Protein AF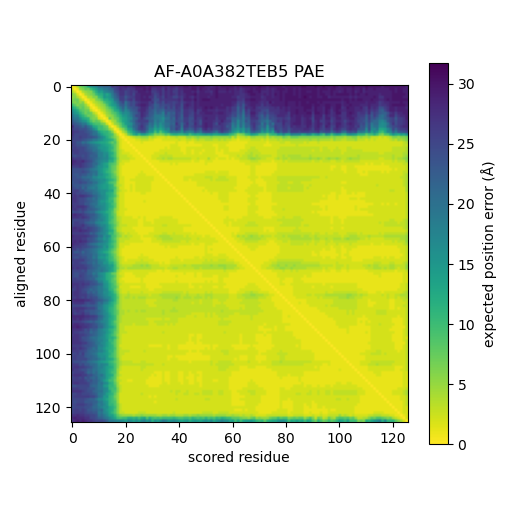-A0A382TEB5-F1 (afdb_monomer)

Secondary structure (DSSP, 8-state):
------------------TT-EEEEETTEEEEE-TTS-HHHHHHHHHHHHHTTSSSSS--EEEEEEETTEEEEEEE--TTGGG-HHHHHHHHHHHHHIIIIISTT--EEEEEE-TT--EEEEE---

pLDDT: mean 89.78, std 17.57, range [42.19, 98.75]

Sequence (126 aa):
MKKLYLFLIAMIFANCGGGYGTLIEFNGGELYYTSSILTREAYKLGEYLEDVEFFDGERKTVQINKTGNTYEFRMVVKKGMEKDEEVIQLFKIFSIELSEDVFNGYAVDVHLCDEYLETLRVVVPL

Structure (mmCIF, N/CA/C/O backbone):
data_AF-A0A382TEB5-F1
#
_entry.id   AF-A0A382TEB5-F1
#
loop_
_atom_site.group_PDB
_atom_site.id
_atom_site.type_symbol
_atom_site.label_atom_id
_atom_site.label_alt_id
_atom_site.label_comp_id
_atom_site.label_asym_id
_atom_site.label_entity_id
_atom_site.label_seq_id
_atom_site.pdbx_PDB_ins_code
_atom_site.Cartn_x
_atom_site.Cartn_y
_atom_site.Cartn_z
_atom_site.occupancy
_atom_site.B_iso_or_equiv
_atom_site.auth_seq_id
_atom_site.auth_comp_id
_atom_site.auth_asym_id
_atom_site.auth_atom_id
_atom_site.pdbx_PDB_model_num
ATOM 1 N N . MET A 1 1 ? 56.480 -19.520 6.061 1.00 43.06 1 MET A N 1
ATOM 2 C CA . MET A 1 1 ? 56.041 -18.267 5.416 1.00 43.06 1 MET A CA 1
ATOM 3 C C . MET A 1 1 ? 54.575 -18.407 5.040 1.00 43.06 1 MET A C 1
ATOM 5 O O . MET A 1 1 ? 54.215 -19.433 4.491 1.00 43.06 1 MET A O 1
ATOM 9 N N . LYS A 1 2 ? 53.789 -17.374 5.376 1.00 42.69 2 LYS A N 1
ATOM 10 C CA . LYS A 1 2 ? 52.412 -17.058 4.946 1.00 42.69 2 LYS A CA 1
ATOM 11 C C . LYS A 1 2 ? 51.290 -18.031 5.356 1.00 42.69 2 LYS A C 1
ATOM 13 O O . LYS A 1 2 ? 50.923 -18.948 4.636 1.00 42.69 2 LYS A O 1
ATOM 18 N N . LYS A 1 3 ? 50.704 -17.723 6.522 1.00 42.28 3 LYS A N 1
ATOM 19 C CA . LYS A 1 3 ? 49.329 -18.071 6.908 1.00 42.28 3 LYS A CA 1
ATOM 20 C C . LYS A 1 3 ? 48.379 -17.542 5.824 1.00 42.28 3 LYS A C 1
ATOM 22 O O . LYS A 1 3 ? 48.386 -16.341 5.559 1.00 42.28 3 LYS A O 1
ATOM 27 N N . LEU A 1 4 ? 47.621 -18.424 5.180 1.00 46.94 4 LEU A N 1
ATOM 28 C CA . LEU A 1 4 ? 46.595 -18.057 4.206 1.00 46.94 4 LEU A CA 1
ATOM 29 C C . LEU A 1 4 ? 45.322 -17.721 4.988 1.00 46.94 4 LEU A C 1
ATOM 31 O O . LEU A 1 4 ? 44.647 -18.606 5.506 1.00 46.94 4 LEU A O 1
ATOM 35 N N . TYR A 1 5 ? 45.083 -16.427 5.176 1.00 48.34 5 TYR A N 1
ATOM 36 C CA . TYR A 1 5 ? 43.947 -15.910 5.926 1.00 48.34 5 TYR A CA 1
ATOM 37 C C . TYR A 1 5 ? 42.642 -16.123 5.149 1.00 48.34 5 TYR A C 1
ATOM 39 O O . TYR A 1 5 ? 42.525 -15.756 3.981 1.00 48.34 5 TYR A O 1
ATOM 47 N N . LEU A 1 6 ? 41.676 -16.715 5.849 1.00 44.12 6 LEU A N 1
ATOM 48 C CA . LEU A 1 6 ? 40.263 -16.831 5.515 1.00 44.12 6 LEU A CA 1
ATOM 49 C C . LEU A 1 6 ? 39.687 -15.426 5.245 1.00 44.12 6 LEU A C 1
ATOM 51 O O . LEU A 1 6 ? 39.559 -14.626 6.172 1.00 44.12 6 LEU A O 1
ATOM 55 N N . PHE A 1 7 ? 39.364 -15.108 3.990 1.00 46.41 7 PHE A N 1
ATOM 56 C CA . PHE A 1 7 ? 38.635 -13.884 3.643 1.00 46.41 7 PHE A CA 1
ATOM 57 C C . PHE A 1 7 ? 37.161 -14.066 4.019 1.00 46.41 7 PHE A C 1
ATOM 59 O O . PHE A 1 7 ? 36.343 -14.527 3.226 1.00 46.41 7 PHE A O 1
ATOM 66 N N . LEU A 1 8 ? 36.830 -13.731 5.265 1.00 46.78 8 LEU A N 1
ATOM 67 C CA . LEU A 1 8 ? 35.456 -13.521 5.698 1.00 46.78 8 LEU A CA 1
ATOM 68 C C . LEU A 1 8 ? 35.026 -12.157 5.137 1.00 46.78 8 LEU A C 1
ATOM 70 O O . LEU A 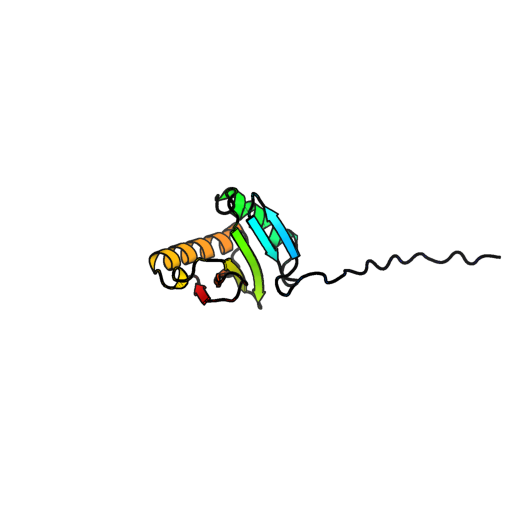1 8 ? 35.331 -11.115 5.715 1.00 46.78 8 LEU A O 1
ATOM 74 N N . ILE A 1 9 ? 34.389 -12.148 3.965 1.00 55.81 9 ILE A N 1
ATOM 75 C CA . ILE A 1 9 ? 33.727 -10.943 3.458 1.00 55.81 9 ILE A CA 1
ATOM 76 C C . ILE A 1 9 ? 32.484 -10.753 4.325 1.00 55.81 9 ILE A C 1
ATOM 78 O O . ILE A 1 9 ? 31.435 -11.344 4.082 1.00 55.81 9 ILE A O 1
ATOM 82 N N . ALA A 1 10 ? 32.624 -9.964 5.388 1.00 52.00 10 ALA A N 1
ATOM 83 C CA . ALA A 1 10 ? 31.483 -9.403 6.083 1.00 52.00 1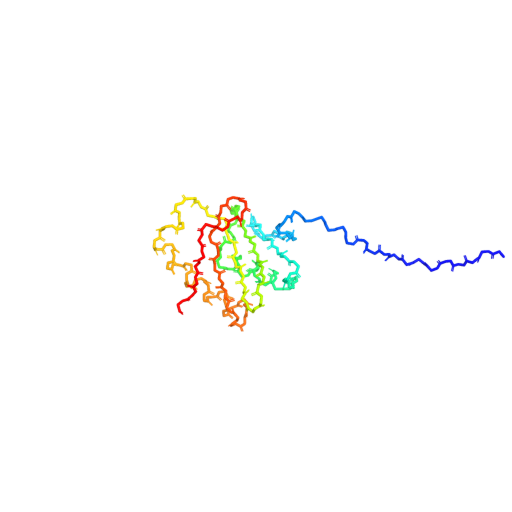0 ALA A CA 1
ATOM 84 C C . ALA A 1 10 ? 30.803 -8.433 5.108 1.00 52.00 10 ALA A C 1
ATOM 86 O O . ALA A 1 10 ? 31.302 -7.334 4.868 1.00 52.00 10 ALA A O 1
ATOM 87 N N . MET A 1 11 ? 29.692 -8.864 4.506 1.00 53.88 11 MET A N 1
ATOM 88 C CA . MET A 1 11 ? 28.745 -7.952 3.873 1.00 53.88 11 MET A CA 1
ATOM 89 C C . MET A 1 11 ? 28.202 -7.051 4.978 1.00 53.88 11 MET A C 1
ATOM 91 O O . MET A 1 11 ? 27.313 -7.422 5.741 1.00 53.88 11 MET A O 1
ATOM 95 N N . ILE A 1 12 ? 28.808 -5.877 5.107 1.00 53.97 12 ILE A N 1
ATOM 96 C CA . ILE A 1 12 ? 28.254 -4.787 5.889 1.00 53.97 12 ILE A CA 1
ATOM 97 C C . ILE A 1 12 ? 27.005 -4.366 5.117 1.00 53.97 12 ILE A C 1
ATOM 99 O O . ILE A 1 12 ? 27.108 -3.658 4.116 1.00 53.97 12 ILE A O 1
ATOM 103 N N . PHE A 1 13 ? 25.830 -4.836 5.544 1.00 51.09 13 PHE A N 1
ATOM 104 C CA . PHE A 1 13 ? 24.583 -4.175 5.185 1.00 51.09 13 PHE A CA 1
ATOM 105 C C . PHE A 1 13 ? 24.670 -2.786 5.804 1.00 51.09 13 PHE A C 1
ATOM 107 O O . PHE A 1 13 ? 24.393 -2.588 6.987 1.00 51.09 13 PHE A O 1
ATOM 114 N N . ALA A 1 14 ? 25.161 -1.827 5.022 1.00 47.31 14 ALA A N 1
ATOM 115 C CA . ALA A 1 14 ? 24.955 -0.433 5.326 1.00 47.31 14 ALA A CA 1
ATOM 116 C C . ALA A 1 14 ? 23.439 -0.272 5.430 1.00 47.31 14 ALA A C 1
ATOM 118 O O . ALA A 1 14 ? 22.731 -0.420 4.435 1.00 47.31 14 ALA A O 1
ATOM 119 N N . ASN A 1 15 ? 22.948 -0.031 6.646 1.00 46.22 15 ASN A N 1
ATOM 120 C CA . ASN A 1 15 ? 21.587 0.415 6.905 1.00 46.22 15 ASN A CA 1
ATOM 121 C C . ASN A 1 15 ? 21.446 1.841 6.347 1.00 46.22 15 ASN A C 1
ATOM 123 O O . ASN A 1 15 ? 21.356 2.818 7.083 1.00 46.22 15 ASN A O 1
ATOM 127 N N . CYS A 1 16 ? 21.562 1.960 5.028 1.00 42.62 16 CYS A N 1
ATOM 128 C CA . CYS A 1 16 ? 21.296 3.153 4.251 1.00 42.62 16 CYS A CA 1
ATOM 129 C C . CYS A 1 16 ? 19.835 3.075 3.823 1.00 42.62 16 CYS A C 1
ATOM 131 O O . CYS A 1 16 ? 19.513 2.787 2.677 1.00 42.62 16 CYS A O 1
ATOM 133 N N . GLY A 1 17 ? 18.953 3.289 4.787 1.00 42.19 17 GLY A N 1
ATOM 134 C CA . GLY A 1 17 ? 17.575 3.663 4.539 1.00 42.19 17 GLY A CA 1
ATOM 135 C C . GLY A 1 17 ? 17.283 4.826 5.466 1.00 42.19 17 GLY A C 1
ATOM 136 O O . GLY A 1 17 ? 17.555 4.738 6.664 1.00 42.19 17 GLY A O 1
ATOM 137 N N . GLY A 1 18 ? 16.738 5.922 4.940 1.00 53.91 18 GLY A N 1
ATOM 138 C CA . GLY A 1 18 ? 15.979 6.843 5.787 1.00 53.91 18 GLY A CA 1
ATOM 139 C C . GLY A 1 18 ? 14.889 6.070 6.545 1.00 53.91 18 GLY A C 1
ATOM 140 O O . GLY A 1 18 ? 14.672 4.885 6.287 1.00 53.91 18 GLY A O 1
ATOM 141 N N . GLY A 1 19 ? 14.170 6.718 7.463 1.00 78.56 19 GLY A N 1
ATOM 142 C CA . GLY A 1 19 ? 13.137 6.065 8.291 1.00 78.56 19 GLY A CA 1
ATOM 143 C C . GLY A 1 19 ? 12.051 5.277 7.530 1.00 78.56 19 GLY A C 1
ATOM 144 O O . GLY A 1 19 ? 11.253 4.596 8.159 1.00 78.56 19 GLY A O 1
ATOM 145 N N . TYR A 1 20 ? 12.038 5.335 6.196 1.00 88.69 20 TYR A N 1
ATOM 146 C CA . TYR A 1 20 ? 11.083 4.688 5.306 1.00 88.69 20 TYR A CA 1
ATOM 147 C C . TYR A 1 20 ? 11.421 3.243 4.896 1.00 88.69 20 TYR A C 1
ATOM 149 O O . TYR A 1 20 ? 10.524 2.533 4.454 1.00 88.69 20 TYR A O 1
ATOM 157 N N . GLY A 1 21 ? 12.672 2.784 5.042 1.00 95.12 21 GLY A N 1
ATOM 158 C CA . GLY A 1 21 ? 13.090 1.427 4.650 1.00 95.12 21 GLY A CA 1
ATOM 159 C C . GLY A 1 21 ? 13.812 1.343 3.296 1.00 95.12 21 GLY A C 1
ATOM 160 O O . GLY A 1 21 ? 14.533 2.264 2.913 1.00 95.12 21 GLY A O 1
ATOM 161 N N . THR A 1 22 ? 13.682 0.208 2.600 1.00 97.31 22 THR A N 1
ATOM 162 C CA . THR A 1 22 ? 14.315 -0.066 1.293 1.00 97.31 22 THR A CA 1
ATOM 163 C C . THR A 1 22 ? 13.364 0.268 0.145 1.00 97.31 22 THR A C 1
ATOM 165 O O . THR A 1 22 ? 12.203 -0.116 0.198 1.00 97.31 22 THR A O 1
ATOM 168 N N . LEU A 1 23 ? 13.856 0.959 -0.887 1.00 97.62 23 LEU A N 1
ATOM 169 C CA . LEU A 1 23 ? 13.087 1.352 -2.074 1.00 97.62 23 LEU A CA 1
ATOM 170 C C . LEU A 1 23 ? 13.151 0.287 -3.182 1.00 97.62 23 LEU A C 1
ATOM 172 O O . LEU A 1 23 ? 14.228 -0.234 -3.476 1.00 97.62 23 LEU A O 1
ATOM 176 N N . ILE A 1 24 ? 12.012 0.040 -3.828 1.00 97.81 24 ILE A N 1
ATOM 177 C CA . ILE A 1 24 ? 11.864 -0.637 -5.121 1.00 97.81 24 ILE A CA 1
ATOM 178 C C . ILE A 1 24 ? 11.006 0.266 -6.019 1.00 97.81 24 ILE A C 1
ATOM 180 O O . ILE A 1 24 ? 10.028 0.845 -5.549 1.00 97.81 24 ILE A O 1
ATOM 184 N N . GLU A 1 25 ? 11.358 0.392 -7.295 1.00 97.50 25 GLU A N 1
ATOM 185 C CA . GLU A 1 25 ? 10.586 1.170 -8.271 1.00 97.50 25 GLU A CA 1
ATOM 186 C C . GLU A 1 25 ? 9.793 0.242 -9.203 1.00 97.50 25 GLU A C 1
ATOM 188 O O . GLU A 1 25 ? 10.340 -0.744 -9.699 1.00 97.50 25 GLU A O 1
ATOM 193 N N . PHE A 1 26 ? 8.524 0.578 -9.454 1.00 97.31 26 PHE A N 1
ATOM 194 C CA . PHE A 1 26 ? 7.603 -0.142 -10.347 1.00 97.31 26 PHE A CA 1
ATOM 195 C C . PHE A 1 26 ? 6.853 0.866 -11.207 1.00 97.31 26 PHE A C 1
ATOM 197 O O . PHE A 1 26 ? 6.134 1.692 -10.659 1.00 97.31 26 PHE A O 1
ATOM 204 N N . ASN A 1 27 ? 7.030 0.828 -12.530 1.00 96.44 27 ASN A N 1
ATOM 205 C CA . ASN A 1 27 ? 6.339 1.704 -13.488 1.00 96.44 27 ASN A CA 1
ATOM 206 C C . ASN A 1 27 ? 6.141 3.166 -13.005 1.00 96.44 27 ASN A C 1
ATOM 208 O O . ASN A 1 27 ? 5.025 3.675 -12.934 1.00 96.44 27 ASN A O 1
ATOM 212 N N . GLY A 1 28 ? 7.224 3.834 -12.587 1.00 95.25 28 GLY A N 1
ATOM 213 C CA . GLY A 1 28 ? 7.197 5.218 -12.077 1.00 95.25 28 GLY A CA 1
ATOM 214 C C . GLY A 1 28 ? 6.759 5.388 -10.612 1.00 95.25 28 GLY A C 1
ATOM 215 O O . GLY A 1 28 ? 6.967 6.456 -10.035 1.00 95.25 28 GLY A O 1
ATOM 216 N N . GLY A 1 29 ? 6.209 4.347 -9.992 1.00 97.94 29 GLY A N 1
ATOM 217 C CA . GLY A 1 29 ? 5.891 4.265 -8.572 1.00 97.94 29 GLY A CA 1
ATOM 218 C C . GLY A 1 29 ? 7.098 3.939 -7.689 1.00 97.94 29 GLY A C 1
ATOM 219 O O . GLY A 1 29 ? 7.981 3.167 -8.060 1.00 97.94 29 GLY A O 1
ATOM 220 N N . GLU A 1 30 ? 7.106 4.511 -6.488 1.00 98.44 30 GLU A N 1
ATOM 221 C CA . GLU A 1 30 ? 8.095 4.292 -5.434 1.00 98.44 30 GLU A CA 1
ATOM 222 C C . GLU A 1 30 ? 7.469 3.435 -4.324 1.00 98.44 30 GLU A C 1
ATOM 224 O O . GLU A 1 30 ? 6.584 3.896 -3.597 1.00 98.44 30 GLU A O 1
ATOM 229 N N . LEU A 1 31 ? 7.939 2.197 -4.166 1.00 98.62 31 LEU A N 1
ATOM 230 C CA . LEU A 1 31 ? 7.538 1.291 -3.092 1.00 98.62 31 LEU A CA 1
ATOM 231 C C . LEU A 1 31 ? 8.667 1.158 -2.069 1.00 98.62 31 LEU A C 1
ATOM 233 O O . LEU A 1 31 ? 9.685 0.513 -2.319 1.00 98.62 31 LEU A O 1
ATOM 237 N N . TYR A 1 32 ? 8.463 1.714 -0.881 1.00 98.56 32 TYR A N 1
ATOM 238 C CA . TYR A 1 32 ? 9.331 1.465 0.264 1.00 98.56 32 TYR A CA 1
ATOM 239 C C . TYR A 1 32 ? 8.849 0.246 1.060 1.00 98.56 32 TYR A C 1
ATOM 241 O O . TYR A 1 32 ? 7.651 0.054 1.251 1.00 98.56 32 TYR A O 1
ATOM 249 N N . TYR A 1 33 ? 9.758 -0.568 1.588 1.00 98.38 33 TYR A N 1
ATOM 250 C CA . TYR A 1 33 ? 9.412 -1.626 2.540 1.00 98.38 33 TYR A CA 1
ATOM 251 C C . TYR A 1 33 ? 10.356 -1.629 3.740 1.00 98.38 33 TYR A C 1
ATOM 253 O O . TYR A 1 33 ? 11.570 -1.439 3.613 1.00 98.38 33 TYR A O 1
ATOM 261 N N . THR A 1 34 ? 9.795 -1.817 4.932 1.00 97.62 34 THR A N 1
ATOM 262 C CA . THR A 1 34 ? 10.568 -1.846 6.181 1.00 97.62 34 THR A CA 1
ATOM 263 C C . THR A 1 34 ? 11.176 -3.231 6.427 1.00 97.62 34 THR A C 1
ATOM 265 O O . THR A 1 34 ? 10.881 -4.206 5.737 1.00 97.62 34 THR A O 1
ATOM 268 N N . SER A 1 35 ? 12.020 -3.354 7.455 1.00 96.50 35 SER A N 1
ATOM 269 C CA . SER A 1 35 ? 12.640 -4.632 7.831 1.00 96.50 35 SER A CA 1
ATOM 270 C C . SER A 1 35 ? 11.659 -5.686 8.368 1.00 96.50 35 SER A C 1
ATOM 272 O O . SER A 1 35 ? 12.059 -6.837 8.539 1.00 96.50 35 SER A O 1
ATOM 274 N N . SER A 1 36 ? 10.399 -5.321 8.641 1.00 96.94 36 SER A N 1
ATOM 275 C CA . SER A 1 36 ? 9.346 -6.264 9.047 1.00 96.94 36 SER A CA 1
ATOM 276 C C . SER A 1 36 ? 8.682 -6.976 7.862 1.00 96.94 36 SER A C 1
ATOM 278 O O . SER A 1 36 ? 7.900 -7.903 8.076 1.00 96.94 36 SER A O 1
ATOM 280 N N . ILE A 1 37 ? 9.015 -6.578 6.629 1.00 98.06 37 ILE A N 1
ATOM 281 C CA . ILE A 1 37 ? 8.473 -7.128 5.387 1.00 98.06 37 ILE A CA 1
ATOM 282 C C . ILE A 1 37 ? 9.535 -7.966 4.678 1.00 98.06 37 ILE A C 1
ATOM 284 O O . ILE A 1 37 ? 10.681 -7.542 4.509 1.00 98.06 37 ILE A O 1
ATOM 288 N N . LEU A 1 38 ? 9.159 -9.162 4.222 1.00 97.25 38 LEU A N 1
ATOM 289 C CA . LEU A 1 38 ? 10.038 -9.952 3.369 1.00 97.25 38 LEU A CA 1
ATOM 290 C C . LEU A 1 38 ? 10.113 -9.309 1.985 1.00 97.25 38 LEU A C 1
ATOM 292 O O . LEU A 1 38 ? 9.095 -8.955 1.400 1.00 97.25 38 LEU A O 1
ATOM 296 N N . THR A 1 39 ? 11.304 -9.275 1.387 1.00 97.62 39 THR A N 1
ATOM 297 C CA . THR A 1 39 ? 11.497 -8.728 0.035 1.00 97.62 39 THR A CA 1
ATOM 298 C C . THR A 1 39 ? 10.516 -9.318 -0.986 1.00 97.62 39 THR A C 1
ATOM 300 O O . THR A 1 39 ? 9.945 -8.578 -1.774 1.00 97.62 39 THR A O 1
ATOM 303 N N . ARG A 1 40 ? 10.227 -10.626 -0.931 1.00 97.88 40 ARG A N 1
ATOM 304 C CA . ARG A 1 40 ? 9.234 -11.269 -1.816 1.00 97.88 40 ARG A CA 1
ATOM 305 C C . ARG A 1 40 ? 7.808 -10.721 -1.668 1.00 97.88 40 ARG A C 1
ATOM 307 O O . ARG A 1 40 ? 7.062 -10.743 -2.635 1.00 97.88 40 ARG A O 1
ATOM 314 N N . GLU A 1 41 ? 7.419 -10.281 -0.472 1.00 98.00 41 GLU A N 1
ATOM 315 C CA . GLU A 1 41 ? 6.101 -9.683 -0.228 1.00 98.00 41 GLU A CA 1
ATOM 316 C C . GLU A 1 41 ? 6.046 -8.275 -0.820 1.00 98.00 41 GLU A C 1
ATOM 318 O O . GLU A 1 41 ? 5.051 -7.921 -1.440 1.00 98.00 41 GLU A O 1
ATOM 323 N N . ALA A 1 42 ? 7.139 -7.511 -0.702 1.00 98.56 42 ALA A N 1
ATOM 324 C CA . ALA A 1 42 ? 7.260 -6.206 -1.344 1.00 98.56 42 ALA A CA 1
ATOM 325 C C . ALA A 1 42 ? 7.195 -6.318 -2.878 1.00 98.56 42 ALA A C 1
ATOM 327 O O . ALA A 1 42 ? 6.446 -5.576 -3.501 1.00 98.56 42 ALA A O 1
ATOM 328 N N . TYR A 1 43 ? 7.899 -7.279 -3.489 1.00 98.62 43 TYR A N 1
ATOM 329 C CA . TYR A 1 43 ? 7.792 -7.504 -4.938 1.00 98.62 43 TYR A CA 1
ATOM 330 C C . TYR A 1 43 ? 6.376 -7.904 -5.363 1.00 98.62 43 TYR A C 1
ATOM 332 O O . TYR A 1 43 ? 5.846 -7.306 -6.290 1.00 98.62 43 TYR A O 1
ATOM 340 N N . LYS A 1 44 ? 5.732 -8.833 -4.641 1.00 98.56 44 LYS A N 1
ATOM 341 C CA . LYS A 1 44 ? 4.347 -9.235 -4.930 1.00 98.56 44 LYS A CA 1
ATOM 342 C C . LYS A 1 44 ? 3.378 -8.047 -4.858 1.00 98.56 44 LYS A C 1
ATOM 344 O O . LYS A 1 44 ? 2.482 -7.943 -5.686 1.00 98.56 44 LYS A O 1
ATOM 349 N N . LEU A 1 45 ? 3.552 -7.159 -3.875 1.00 98.69 45 LEU A N 1
ATOM 350 C CA . LEU A 1 45 ? 2.763 -5.932 -3.775 1.00 98.69 45 LEU A CA 1
ATOM 351 C C . LEU A 1 45 ? 3.017 -5.009 -4.973 1.00 98.69 45 LEU A C 1
ATOM 353 O O . LEU A 1 45 ? 2.063 -4.523 -5.560 1.00 98.69 45 LEU A O 1
ATOM 357 N N . GLY A 1 46 ? 4.277 -4.762 -5.332 1.00 98.50 46 GLY A N 1
ATOM 358 C CA . GLY A 1 46 ? 4.614 -3.891 -6.459 1.00 98.50 46 GLY A CA 1
ATOM 359 C C . GLY A 1 46 ? 4.055 -4.384 -7.795 1.00 98.50 46 GLY A C 1
ATOM 360 O O . GLY A 1 46 ? 3.457 -3.593 -8.516 1.00 98.50 46 GLY A O 1
ATOM 361 N N . GLU A 1 47 ? 4.172 -5.687 -8.070 1.00 98.56 47 GLU A N 1
ATOM 362 C CA . GLU A 1 47 ? 3.581 -6.341 -9.248 1.00 98.56 47 GLU A CA 1
ATOM 363 C C . GLU A 1 47 ? 2.055 -6.174 -9.266 1.00 98.56 47 GLU A C 1
ATOM 365 O O . GLU A 1 47 ? 1.499 -5.721 -10.260 1.00 98.56 47 GLU A O 1
ATOM 370 N N . TYR A 1 48 ? 1.383 -6.433 -8.138 1.00 98.62 48 TYR A N 1
ATOM 371 C CA . TYR A 1 48 ? -0.062 -6.218 -8.021 1.00 98.62 48 TYR A CA 1
ATOM 372 C C . TYR A 1 48 ? -0.460 -4.760 -8.302 1.00 98.62 48 TYR A C 1
ATOM 374 O O . TYR A 1 48 ? -1.428 -4.514 -9.014 1.00 98.62 48 TYR A O 1
ATOM 382 N N . LEU A 1 49 ? 0.282 -3.784 -7.762 1.00 98.56 49 LEU A N 1
ATOM 383 C CA . LEU A 1 49 ? 0.000 -2.359 -7.967 1.00 98.56 49 LEU A CA 1
ATOM 384 C C . LEU A 1 49 ? 0.188 -1.922 -9.425 1.00 98.56 49 LEU A C 1
ATOM 386 O O . LEU A 1 49 ? -0.507 -1.013 -9.873 1.00 98.56 49 LEU A O 1
ATOM 390 N N . GLU A 1 50 ? 1.112 -2.536 -10.159 1.00 98.06 50 GLU A N 1
ATOM 391 C CA . GLU A 1 50 ? 1.261 -2.323 -11.601 1.00 98.06 50 GLU A CA 1
ATOM 392 C C . GLU A 1 50 ? 0.105 -2.978 -12.378 1.00 98.06 50 GLU A C 1
ATOM 394 O O . GLU A 1 50 ? -0.507 -2.323 -13.221 1.00 98.06 50 GLU A O 1
ATOM 399 N N . ASP A 1 51 ? -0.262 -4.217 -12.033 1.00 97.94 51 ASP A N 1
ATOM 400 C CA . ASP A 1 51 ? -1.327 -4.983 -12.696 1.00 97.94 51 ASP A CA 1
ATOM 401 C C . ASP A 1 51 ? -2.709 -4.316 -12.592 1.00 97.94 51 ASP A C 1
ATOM 403 O O . ASP A 1 51 ? -3.490 -4.356 -13.545 1.00 97.94 51 ASP A O 1
ATOM 407 N N . VAL A 1 52 ? -3.021 -3.686 -11.453 1.00 96.50 52 VAL A N 1
ATOM 408 C CA . VAL A 1 52 ? -4.288 -2.952 -11.246 1.00 96.50 52 VAL A CA 1
ATOM 409 C C . VAL A 1 52 ? -4.219 -1.484 -11.682 1.00 96.50 52 VAL A C 1
ATOM 411 O O . VAL A 1 52 ? -5.094 -0.695 -11.329 1.00 96.50 52 VAL A O 1
ATOM 414 N N . GLU A 1 53 ? -3.174 -1.104 -12.422 1.00 96.81 53 GLU A N 1
ATOM 415 C CA . GLU A 1 53 ? -2.934 0.253 -12.931 1.00 96.81 53 GLU A CA 1
ATOM 416 C C . GLU A 1 53 ? -2.833 1.327 -11.826 1.00 96.81 53 GLU A C 1
ATOM 418 O O . GLU A 1 53 ? -2.998 2.520 -12.078 1.00 96.81 53 GLU A O 1
ATOM 423 N N . PHE A 1 54 ? -2.518 0.943 -10.583 1.00 96.81 54 PHE A N 1
ATOM 424 C CA . PHE A 1 54 ? -2.205 1.917 -9.536 1.00 96.81 54 PHE A CA 1
ATOM 425 C C . PHE A 1 54 ? -0.852 2.583 -9.818 1.00 96.81 54 PHE A C 1
ATOM 427 O O . PHE A 1 54 ? -0.727 3.809 -9.744 1.00 96.81 54 PHE A O 1
ATOM 434 N N . PHE A 1 55 ? 0.162 1.792 -10.175 1.00 97.75 55 PHE A N 1
ATOM 435 C CA . PHE A 1 55 ? 1.415 2.281 -10.748 1.00 97.75 55 PHE A CA 1
ATOM 436 C C . PHE A 1 55 ? 1.299 2.332 -12.274 1.00 97.75 55 PHE A C 1
ATOM 438 O O . PHE A 1 55 ? 1.489 1.343 -12.974 1.00 97.75 55 PHE A O 1
ATOM 445 N N . ASP A 1 56 ? 0.975 3.519 -12.780 1.00 97.44 56 ASP A N 1
ATOM 446 C CA . ASP A 1 56 ? 0.552 3.807 -14.158 1.00 97.44 56 ASP A CA 1
ATOM 447 C C . ASP A 1 56 ? 1.571 4.652 -14.948 1.00 97.44 56 ASP A C 1
ATOM 449 O O . ASP A 1 56 ? 1.261 5.181 -16.016 1.00 97.44 56 ASP A O 1
ATOM 453 N N . GLY A 1 57 ? 2.791 4.811 -14.433 1.00 96.44 57 GLY A N 1
ATOM 454 C CA . GLY A 1 57 ? 3.809 5.707 -14.980 1.00 96.44 57 GLY A CA 1
ATOM 455 C C . GLY A 1 57 ? 3.848 7.082 -14.308 1.00 96.44 57 GLY A C 1
ATOM 456 O O . GLY A 1 57 ? 4.840 7.799 -14.462 1.00 96.44 57 GLY A O 1
ATOM 457 N N . GLU A 1 58 ? 2.826 7.460 -13.531 1.00 96.62 58 GLU A N 1
ATOM 458 C CA . GLU A 1 58 ? 2.886 8.643 -12.675 1.00 96.62 58 GLU A CA 1
ATOM 459 C C . GLU A 1 58 ? 3.569 8.342 -11.340 1.00 96.62 58 GLU A C 1
ATOM 461 O O . GLU A 1 58 ? 3.422 7.269 -10.748 1.00 96.62 58 GLU A O 1
ATOM 466 N N . ARG A 1 59 ? 4.285 9.342 -10.814 1.00 96.88 59 ARG A N 1
ATOM 467 C CA . ARG A 1 59 ? 4.963 9.212 -9.527 1.00 96.88 59 ARG A CA 1
ATOM 468 C C . ARG A 1 59 ? 3.946 9.092 -8.396 1.00 96.88 59 ARG A C 1
ATOM 470 O O . ARG A 1 59 ? 3.282 10.067 -8.041 1.00 96.88 59 ARG A O 1
ATOM 477 N N . LYS A 1 60 ? 3.900 7.913 -7.782 1.00 97.94 60 LYS A N 1
ATOM 478 C CA . LYS A 1 60 ? 3.161 7.629 -6.548 1.00 97.94 60 LYS A CA 1
ATOM 479 C C . LYS A 1 60 ? 4.108 6.995 -5.546 1.00 97.94 60 LYS A C 1
ATOM 481 O O . LYS A 1 60 ? 4.879 6.115 -5.910 1.00 97.94 60 LYS A O 1
ATOM 486 N N . THR A 1 61 ? 4.037 7.425 -4.293 1.00 98.50 61 THR A N 1
ATOM 487 C CA . THR A 1 61 ? 4.918 6.921 -3.237 1.00 98.50 61 THR A CA 1
ATOM 488 C C . THR A 1 61 ? 4.099 6.176 -2.199 1.00 98.50 61 THR A C 1
ATOM 490 O O . THR A 1 61 ? 3.141 6.716 -1.637 1.00 98.50 61 THR A O 1
ATOM 493 N N . VAL A 1 62 ? 4.495 4.936 -1.933 1.00 98.62 62 VAL A N 1
ATOM 494 C CA . VAL A 1 62 ? 3.872 4.072 -0.935 1.00 98.62 62 VAL A CA 1
ATOM 495 C C . VAL A 1 62 ? 4.937 3.408 -0.065 1.00 98.62 62 VAL A C 1
ATOM 497 O O . VAL A 1 62 ? 6.107 3.309 -0.435 1.00 98.62 62 VAL A O 1
ATOM 500 N N . GLN A 1 63 ? 4.535 2.946 1.111 1.00 98.75 63 GLN A N 1
ATOM 501 C CA . GLN A 1 63 ? 5.359 2.134 1.992 1.00 98.75 63 GLN A CA 1
ATOM 502 C C . GLN A 1 63 ? 4.544 0.964 2.524 1.00 98.75 63 GLN A C 1
ATOM 504 O O . GLN A 1 63 ? 3.402 1.145 2.937 1.00 98.75 63 GLN A O 1
ATOM 509 N N . ILE A 1 64 ? 5.155 -0.213 2.584 1.00 98.75 64 ILE A N 1
ATOM 510 C CA . ILE A 1 64 ? 4.606 -1.363 3.291 1.00 98.75 64 ILE A CA 1
ATOM 511 C C . ILE A 1 64 ? 5.407 -1.641 4.566 1.00 98.75 64 ILE A C 1
ATOM 513 O O . ILE A 1 64 ? 6.639 -1.725 4.566 1.00 98.75 64 ILE A O 1
ATOM 517 N N . ASN A 1 65 ? 4.683 -1.770 5.671 1.00 98.19 65 ASN A N 1
ATOM 518 C CA . ASN A 1 65 ? 5.198 -2.175 6.973 1.00 98.19 65 ASN A CA 1
ATOM 519 C C . ASN A 1 65 ? 4.291 -3.267 7.556 1.00 98.19 65 ASN A C 1
ATOM 521 O O . ASN A 1 65 ? 3.183 -3.494 7.074 1.00 98.19 65 ASN A O 1
ATOM 525 N N . LYS A 1 66 ? 4.750 -3.949 8.602 1.00 97.38 66 LYS A N 1
ATOM 526 C CA . LYS A 1 66 ? 3.944 -4.886 9.378 1.00 97.38 66 LYS A CA 1
ATOM 527 C C . LYS A 1 66 ? 4.111 -4.632 10.871 1.00 97.38 66 LYS A C 1
ATOM 529 O O . LYS A 1 66 ? 5.230 -4.658 11.387 1.00 97.38 66 LYS A O 1
ATOM 534 N N . THR A 1 67 ? 2.988 -4.446 11.561 1.00 95.44 67 THR A N 1
ATOM 535 C CA . THR A 1 67 ? 2.924 -4.285 13.018 1.00 95.44 67 THR A CA 1
ATOM 536 C C . THR A 1 67 ? 2.102 -5.431 13.601 1.00 95.44 67 THR A C 1
ATOM 538 O O . THR A 1 67 ? 0.891 -5.529 13.411 1.00 95.44 67 THR A O 1
ATOM 541 N N . GLY A 1 68 ? 2.769 -6.352 14.301 1.00 94.94 68 GLY A N 1
ATOM 542 C CA . GLY A 1 68 ? 2.134 -7.593 14.747 1.00 94.94 68 GLY A CA 1
ATOM 543 C C . GLY A 1 68 ? 1.691 -8.452 13.558 1.00 94.94 68 GLY A C 1
ATOM 544 O O . GLY A 1 68 ? 2.524 -8.889 12.765 1.00 94.94 68 GLY A O 1
ATOM 545 N N . ASN A 1 69 ? 0.383 -8.696 13.438 1.00 94.31 69 ASN A N 1
ATOM 546 C CA . ASN A 1 69 ? -0.207 -9.486 12.349 1.00 94.31 69 ASN A CA 1
ATOM 547 C C . ASN A 1 69 ? -0.883 -8.638 11.261 1.00 94.31 69 ASN A C 1
ATOM 549 O O . ASN A 1 69 ? -1.436 -9.217 10.328 1.00 94.31 69 ASN A O 1
ATOM 553 N N . THR A 1 70 ? -0.825 -7.310 11.365 1.00 97.56 70 THR A N 1
ATOM 554 C CA . THR A 1 70 ? -1.481 -6.387 10.433 1.00 97.56 70 THR A CA 1
ATOM 555 C C . THR A 1 70 ? -0.440 -5.726 9.538 1.00 97.56 70 THR A C 1
ATOM 557 O O . THR A 1 70 ? 0.574 -5.216 10.027 1.00 97.56 70 THR A O 1
ATOM 560 N N . TYR A 1 71 ? -0.674 -5.762 8.230 1.00 98.50 71 TYR A N 1
ATOM 561 C CA . TYR A 1 71 ? 0.090 -4.992 7.256 1.00 98.50 71 TYR A CA 1
ATOM 562 C C . TYR A 1 71 ? -0.399 -3.545 7.262 1.00 98.50 71 TYR A C 1
ATOM 564 O O . TYR A 1 71 ? -1.592 -3.283 7.348 1.00 98.50 71 TYR A O 1
ATOM 572 N N . GLU A 1 72 ? 0.527 -2.605 7.151 1.00 98.62 72 GLU A N 1
ATOM 573 C CA . GLU A 1 72 ? 0.248 -1.178 7.042 1.00 98.62 72 GLU A CA 1
ATOM 574 C C . GLU A 1 72 ? 0.640 -0.734 5.633 1.00 98.62 72 GLU A C 1
ATOM 576 O O . GLU A 1 72 ? 1.828 -0.561 5.340 1.00 98.62 72 GLU A O 1
ATOM 581 N N . PHE A 1 73 ? -0.346 -0.571 4.754 1.00 98.69 73 PHE A N 1
ATOM 582 C CA . PHE A 1 73 ? -0.146 0.004 3.430 1.00 98.69 73 PHE A CA 1
ATOM 583 C C . PHE A 1 73 ? -0.251 1.525 3.529 1.00 98.69 73 PHE A C 1
ATOM 585 O O . PHE A 1 73 ? -1.338 2.085 3.653 1.00 98.69 73 PHE A O 1
ATOM 592 N N . ARG 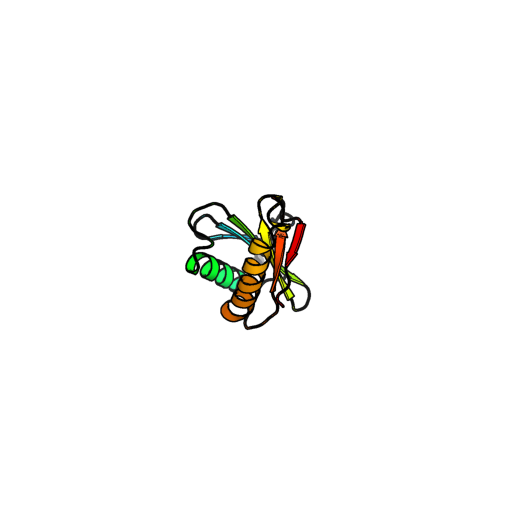A 1 74 ? 0.888 2.210 3.523 1.00 98.75 74 ARG A N 1
ATOM 593 C CA . ARG A 1 74 ? 0.973 3.668 3.631 1.00 98.75 74 ARG A CA 1
ATOM 594 C C . ARG A 1 74 ? 1.087 4.277 2.251 1.00 98.75 74 ARG A C 1
ATOM 596 O O . ARG A 1 74 ? 1.931 3.846 1.477 1.00 98.75 74 ARG A O 1
ATOM 603 N N . MET A 1 75 ? 0.310 5.310 1.960 1.00 98.31 75 MET A N 1
ATOM 604 C CA . MET A 1 75 ? 0.385 5.994 0.673 1.00 98.31 75 MET A CA 1
ATOM 605 C C . MET A 1 75 ? 0.291 7.502 0.820 1.00 98.31 75 MET A C 1
ATOM 607 O O . MET A 1 75 ? -0.517 8.017 1.592 1.00 98.31 75 MET A O 1
ATOM 611 N N . VAL A 1 76 ? 1.105 8.212 0.047 1.00 98.44 76 VAL A N 1
ATOM 612 C CA . VAL A 1 76 ? 1.028 9.669 -0.037 1.00 98.44 76 VAL A CA 1
ATOM 613 C C . VAL A 1 76 ? -0.259 10.057 -0.762 1.00 98.44 76 VAL A C 1
ATOM 615 O O . VAL A 1 76 ? -0.506 9.621 -1.887 1.00 98.44 76 VAL A O 1
ATOM 618 N N . VAL A 1 77 ? -1.071 10.909 -0.137 1.00 97.56 77 VAL A N 1
ATOM 619 C CA . VAL A 1 77 ? -2.261 11.511 -0.753 1.00 97.56 77 VAL A CA 1
ATOM 620 C C . VAL A 1 77 ? -2.185 13.030 -0.723 1.00 97.56 77 VAL A C 1
ATOM 622 O O . VAL A 1 77 ? -1.450 13.636 0.058 1.00 97.56 77 VAL A O 1
ATOM 625 N N . LYS A 1 78 ? -2.994 13.686 -1.560 1.00 96.62 78 LYS A N 1
ATOM 626 C CA . LYS A 1 78 ? -3.183 15.134 -1.444 1.00 96.62 78 LYS A CA 1
ATOM 627 C C . LYS A 1 78 ? -3.946 15.431 -0.155 1.00 96.62 78 LYS A C 1
ATOM 629 O O . LYS A 1 78 ? -5.005 14.858 0.093 1.00 96.62 78 LYS A O 1
ATOM 634 N N . LYS A 1 79 ? -3.435 16.375 0.637 1.00 93.00 79 LYS A N 1
ATOM 635 C CA . LYS A 1 79 ? -4.090 16.835 1.867 1.00 93.00 79 LYS A CA 1
ATOM 636 C C . LYS A 1 79 ? -5.543 17.239 1.597 1.00 93.00 79 LYS A C 1
ATOM 638 O O . LYS A 1 79 ? -5.817 18.010 0.680 1.00 93.00 79 LYS A O 1
ATOM 643 N N . GLY A 1 80 ? -6.455 16.751 2.427 1.00 94.88 80 GLY A N 1
ATOM 644 C CA . GLY A 1 80 ? -7.900 16.871 2.269 1.00 94.88 80 GLY A CA 1
ATOM 645 C C . GLY A 1 80 ? -8.559 15.584 1.768 1.00 94.88 80 GLY A C 1
ATOM 646 O O . GLY A 1 80 ? -9.697 15.330 2.156 1.00 94.88 80 GLY A O 1
ATOM 647 N N . MET A 1 81 ? -7.862 14.744 0.988 1.00 96.38 81 MET A N 1
ATOM 648 C CA . MET A 1 81 ? -8.412 13.466 0.506 1.00 96.38 81 MET A CA 1
ATOM 649 C C . MET A 1 81 ? -8.697 12.489 1.648 1.00 96.38 81 MET A C 1
ATOM 651 O O . MET A 1 81 ? -9.632 11.703 1.565 1.00 96.38 81 MET A O 1
ATOM 655 N N . GLU A 1 82 ? -7.961 12.571 2.757 1.00 97.19 82 GLU A N 1
ATOM 656 C CA . GLU A 1 82 ? -8.201 11.752 3.948 1.00 97.19 82 GLU A CA 1
ATOM 657 C C . GLU A 1 82 ? -9.546 12.039 4.638 1.00 97.19 82 GLU A C 1
ATOM 659 O O . GLU A 1 82 ? -9.952 11.333 5.564 1.00 97.19 82 GLU A O 1
ATOM 664 N N . LYS A 1 83 ? -10.236 13.105 4.224 1.00 97.56 83 LYS A N 1
ATOM 665 C CA . LYS A 1 83 ? -11.549 13.509 4.739 1.00 97.56 83 LYS A CA 1
ATOM 666 C C . LYS A 1 83 ? -12.678 13.227 3.753 1.00 97.56 83 LYS A C 1
ATOM 668 O O . LYS A 1 83 ? -13.832 13.434 4.114 1.00 97.56 83 LYS A O 1
ATOM 673 N N . ASP A 1 84 ? -12.354 12.803 2.536 1.00 97.81 84 ASP A N 1
ATOM 674 C CA . ASP A 1 84 ? -13.334 12.499 1.504 1.00 97.81 84 ASP A CA 1
ATOM 675 C C . ASP A 1 84 ? -13.884 11.085 1.718 1.00 97.81 84 ASP A C 1
ATOM 677 O O . ASP A 1 84 ? -13.167 10.091 1.598 1.00 97.81 84 ASP A O 1
ATOM 681 N N . GLU A 1 85 ? -15.162 10.996 2.083 1.00 96.69 85 GLU A N 1
ATOM 682 C CA . GLU A 1 85 ? -15.809 9.724 2.406 1.00 96.69 85 GLU A CA 1
ATOM 683 C C . GLU A 1 85 ? -15.879 8.769 1.209 1.00 96.69 85 GLU A C 1
ATOM 685 O O . GLU A 1 85 ? -15.788 7.562 1.424 1.00 96.69 85 GLU A O 1
ATOM 690 N N . GLU A 1 86 ? -15.945 9.254 -0.035 1.00 96.44 86 GLU A N 1
ATOM 691 C CA . GLU A 1 86 ? -15.895 8.382 -1.217 1.00 96.44 86 GLU A CA 1
ATOM 692 C C . GLU A 1 86 ? -14.506 7.755 -1.367 1.00 96.44 86 GLU A C 1
ATOM 694 O O . GLU A 1 86 ? -14.384 6.541 -1.551 1.00 96.44 86 GLU A O 1
ATOM 699 N N . VAL A 1 87 ? -13.455 8.558 -1.175 1.00 94.25 87 VAL A N 1
ATOM 700 C CA . VAL A 1 87 ? -12.061 8.085 -1.162 1.00 94.25 87 VAL A CA 1
ATOM 701 C C . VAL A 1 87 ? -11.852 7.038 -0.065 1.00 94.25 87 VAL A C 1
ATOM 703 O O . VAL A 1 87 ? -11.204 6.016 -0.283 1.00 94.25 87 VAL A O 1
ATOM 706 N N . ILE A 1 88 ? -12.436 7.245 1.114 1.00 96.81 88 ILE A N 1
ATOM 707 C CA . ILE A 1 88 ? -12.329 6.298 2.229 1.00 96.81 88 ILE A CA 1
ATOM 708 C C . ILE A 1 88 ? -13.036 4.982 1.919 1.00 96.81 88 ILE A C 1
ATOM 710 O O . ILE A 1 88 ? -12.495 3.927 2.242 1.00 96.81 88 ILE A O 1
ATOM 714 N N . GLN A 1 89 ? -14.224 5.011 1.306 1.00 96.75 89 GLN A N 1
ATOM 715 C CA . GLN A 1 89 ? -14.897 3.771 0.905 1.00 96.75 89 GLN A CA 1
ATOM 716 C C . GLN A 1 89 ? -14.101 3.019 -0.162 1.00 96.75 89 GLN A C 1
ATOM 718 O O . GLN A 1 89 ? -13.974 1.800 -0.063 1.00 96.75 89 GLN A O 1
ATOM 723 N N . LEU A 1 90 ? -13.504 3.729 -1.124 1.00 95.44 90 LEU A N 1
ATOM 724 C CA . LEU A 1 90 ? -12.630 3.114 -2.120 1.00 95.44 90 LEU A CA 1
ATOM 725 C C . LEU A 1 90 ? -11.443 2.401 -1.456 1.00 95.44 90 LEU A C 1
ATOM 727 O O . LEU A 1 90 ? -11.185 1.237 -1.748 1.00 95.44 90 LEU A O 1
ATOM 731 N N . PHE A 1 91 ? -10.770 3.046 -0.499 1.00 96.62 91 PHE A N 1
ATOM 732 C CA . PHE A 1 91 ? -9.631 2.427 0.1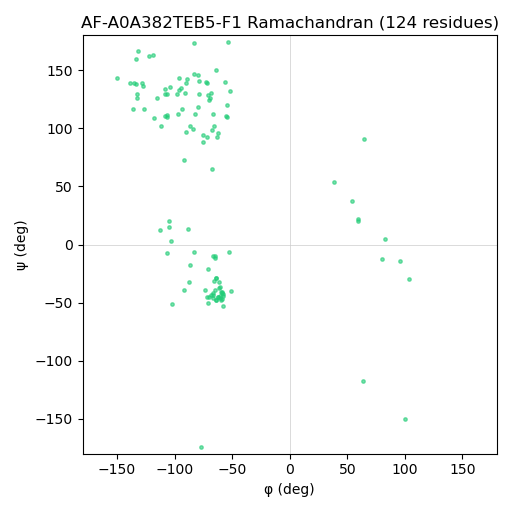87 1.00 96.62 91 PHE A CA 1
ATOM 733 C C . PHE A 1 91 ? -10.002 1.292 1.143 1.00 96.62 91 PHE A C 1
ATOM 735 O O . PHE A 1 91 ? -9.158 0.443 1.419 1.00 96.62 91 PHE A O 1
ATOM 742 N N . LYS A 1 92 ? -11.250 1.220 1.615 1.00 97.62 92 LYS A N 1
ATOM 743 C CA . LYS A 1 92 ? -11.740 0.028 2.324 1.00 97.62 92 LYS A CA 1
ATOM 744 C C . LYS A 1 92 ? -11.830 -1.178 1.401 1.00 97.62 92 LYS A C 1
ATOM 746 O O . LYS A 1 92 ? -11.428 -2.262 1.801 1.00 97.62 92 LYS A O 1
ATOM 751 N N . ILE A 1 93 ? -12.343 -0.987 0.186 1.00 96.94 93 ILE A N 1
ATOM 752 C CA . ILE A 1 93 ? -12.405 -2.054 -0.821 1.00 96.94 93 ILE A CA 1
ATOM 753 C C . ILE A 1 93 ? -10.981 -2.469 -1.195 1.00 96.94 93 ILE A C 1
ATOM 755 O O . ILE A 1 93 ? -10.644 -3.643 -1.108 1.00 96.94 93 ILE A O 1
ATOM 759 N N . PHE A 1 94 ? -10.113 -1.495 -1.468 1.00 97.06 94 PHE A N 1
ATOM 760 C CA . PHE A 1 94 ? -8.718 -1.759 -1.812 1.00 97.06 94 PHE A CA 1
ATOM 761 C C . PHE A 1 94 ? -7.941 -2.488 -0.700 1.00 97.06 94 PHE A C 1
ATOM 763 O O . PHE A 1 94 ? -7.130 -3.365 -0.973 1.00 97.06 94 PHE A O 1
ATOM 770 N N . SER A 1 95 ? -8.209 -2.171 0.571 1.00 97.94 95 SER A N 1
ATOM 771 C CA . SER A 1 95 ? -7.661 -2.901 1.726 1.00 97.94 95 SER A CA 1
ATOM 772 C C . SER A 1 95 ? -8.036 -4.391 1.704 1.00 97.94 95 SER A C 1
ATOM 774 O O . SER A 1 95 ? -7.183 -5.244 1.967 1.00 97.94 95 SER A O 1
ATOM 776 N N . ILE A 1 96 ? -9.289 -4.709 1.361 1.00 97.81 96 ILE A N 1
ATOM 777 C CA . ILE A 1 96 ? -9.774 -6.091 1.251 1.00 97.81 96 ILE A CA 1
ATOM 778 C C . ILE A 1 96 ? -9.073 -6.806 0.092 1.00 97.81 96 ILE A C 1
ATOM 780 O O . ILE A 1 96 ? -8.564 -7.906 0.289 1.00 97.81 96 ILE A O 1
ATOM 784 N N . GLU A 1 97 ? -8.964 -6.164 -1.071 1.00 97.25 97 GLU A N 1
ATOM 785 C CA . GLU A 1 97 ? -8.271 -6.732 -2.236 1.00 97.25 97 GLU A CA 1
ATOM 786 C C . GLU A 1 97 ? -6.791 -7.016 -1.929 1.00 97.25 97 GLU A C 1
ATOM 788 O O . GLU A 1 97 ? -6.305 -8.124 -2.146 1.00 97.25 97 GLU A O 1
ATOM 793 N N . LEU A 1 98 ? -6.076 -6.071 -1.305 1.00 98.38 98 LEU A N 1
ATOM 794 C CA . LEU A 1 98 ? -4.690 -6.290 -0.872 1.00 98.38 98 LEU A CA 1
ATOM 795 C C . LEU A 1 98 ? -4.569 -7.472 0.099 1.00 98.38 98 LEU A C 1
ATOM 797 O O . LEU A 1 98 ? -3.631 -8.268 -0.002 1.00 98.38 98 LEU A O 1
ATOM 801 N N . SER A 1 99 ? -5.500 -7.589 1.048 1.00 98.25 99 SER A N 1
ATOM 802 C CA . SER A 1 99 ? -5.540 -8.715 1.983 1.00 98.25 99 SER A CA 1
ATOM 803 C C . SER A 1 99 ? -5.648 -10.038 1.225 1.00 98.25 99 SER A C 1
ATOM 805 O O . SER A 1 99 ? -4.815 -10.926 1.420 1.00 98.25 99 SER A O 1
ATOM 807 N N . GLU A 1 100 ? -6.623 -10.164 0.328 1.00 97.62 100 GLU A N 1
ATOM 808 C CA . GLU A 1 100 ? -6.929 -11.410 -0.378 1.00 97.62 100 GLU A CA 1
ATOM 809 C C . GLU A 1 100 ? -5.859 -11.773 -1.419 1.00 97.62 100 GLU A C 1
ATOM 811 O O . GLU A 1 100 ? -5.306 -12.879 -1.378 1.00 97.62 100 GLU A O 1
ATOM 816 N N . ASP A 1 101 ? -5.494 -10.831 -2.286 1.00 97.69 101 ASP A N 1
ATOM 817 C CA . ASP A 1 101 ? -4.678 -11.101 -3.470 1.00 97.69 101 ASP A CA 1
ATOM 818 C C . ASP A 1 101 ? -3.175 -11.029 -3.187 1.00 97.69 101 ASP A C 1
ATOM 820 O O . ASP A 1 101 ? -2.380 -11.806 -3.736 1.00 97.69 101 ASP A O 1
ATOM 824 N N . VAL A 1 102 ? -2.752 -10.161 -2.263 1.00 98.00 102 VAL A N 1
ATOM 825 C CA . VAL A 1 102 ? -1.331 -9.944 -1.955 1.00 98.00 102 VAL A CA 1
ATOM 826 C C . VAL A 1 102 ? -0.935 -10.663 -0.672 1.00 98.00 102 VAL A C 1
ATOM 828 O O . VAL A 1 102 ? 0.015 -11.458 -0.678 1.00 98.00 102 VAL A O 1
ATOM 831 N N . PHE A 1 103 ? -1.687 -10.460 0.408 1.00 97.69 103 PHE A N 1
ATOM 832 C CA . PHE A 1 103 ? -1.276 -10.850 1.755 1.00 97.69 103 PHE A CA 1
ATOM 833 C C . PHE A 1 103 ? -1.973 -12.098 2.299 1.00 97.69 103 PHE A C 1
ATOM 835 O O . PHE A 1 103 ? -1.910 -12.337 3.495 1.00 97.69 103 PHE A O 1
ATOM 842 N N . ASN A 1 104 ? -2.548 -12.960 1.455 1.00 96.25 104 ASN A N 1
ATOM 843 C CA . ASN A 1 104 ? -3.097 -14.271 1.846 1.00 96.25 104 ASN A CA 1
ATOM 844 C C . ASN A 1 104 ? -4.129 -14.205 2.998 1.00 96.25 104 ASN A C 1
ATOM 846 O O . ASN A 1 104 ? -4.134 -15.063 3.885 1.00 96.25 104 ASN A O 1
ATOM 850 N N . GLY A 1 105 ? -4.969 -13.172 3.009 1.00 96.62 105 GLY A N 1
ATOM 851 C CA . GLY A 1 105 ? -6.030 -12.944 3.990 1.00 96.62 105 GLY A CA 1
ATOM 852 C C . GLY A 1 105 ? -5.583 -12.292 5.304 1.00 96.62 105 GLY A C 1
ATOM 853 O O . GLY A 1 105 ? -6.392 -12.178 6.226 1.00 96.62 105 GLY A O 1
ATOM 854 N N . TYR A 1 106 ? -4.314 -11.894 5.441 1.00 97.31 106 TYR A N 1
ATOM 855 C CA . TYR A 1 106 ? -3.880 -11.104 6.596 1.00 97.31 106 TYR A CA 1
ATOM 856 C C . TYR A 1 106 ? -4.399 -9.666 6.492 1.00 97.31 106 TYR A C 1
ATOM 858 O O . TYR A 1 106 ? -4.353 -9.061 5.427 1.00 97.31 106 TYR A O 1
ATOM 866 N N . ALA A 1 107 ? -4.831 -9.105 7.625 1.00 97.69 107 ALA A N 1
ATOM 867 C CA . ALA A 1 107 ? -5.389 -7.757 7.690 1.00 97.69 107 ALA A CA 1
ATOM 868 C C . ALA A 1 107 ? -4.428 -6.697 7.130 1.00 97.69 107 ALA A C 1
ATOM 870 O O . ALA A 1 107 ? -3.225 -6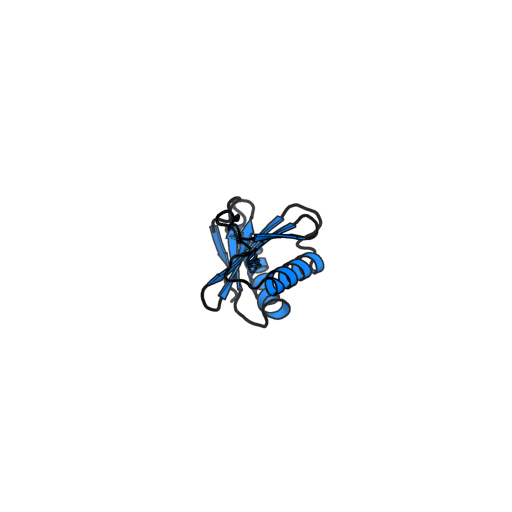.729 7.413 1.00 97.69 107 ALA A O 1
ATOM 871 N N . VAL A 1 108 ? -4.989 -5.738 6.392 1.00 98.62 108 VAL A N 1
ATOM 872 C CA . VAL A 1 108 ? -4.270 -4.605 5.806 1.00 98.62 108 VAL A CA 1
ATOM 873 C C . VAL A 1 108 ? -4.958 -3.314 6.221 1.00 98.62 108 VAL A C 1
ATOM 875 O O . VAL A 1 108 ? -6.087 -3.056 5.813 1.00 98.62 108 VAL A O 1
ATOM 878 N N . ASP A 1 109 ? -4.268 -2.473 6.973 1.00 98.50 109 ASP A N 1
ATOM 879 C CA . ASP A 1 109 ? -4.710 -1.110 7.241 1.00 98.50 109 ASP A CA 1
ATOM 880 C C . ASP A 1 109 ? -4.132 -0.185 6.166 1.00 98.50 109 ASP A C 1
ATOM 882 O O . ASP A 1 109 ? -2.929 -0.210 5.891 1.00 98.50 109 ASP A O 1
ATOM 886 N N . VAL A 1 110 ? -4.975 0.655 5.562 1.00 98.62 110 VAL A N 1
ATOM 887 C CA . VAL A 1 110 ? -4.524 1.674 4.606 1.00 98.62 110 VAL A CA 1
ATOM 888 C C . VAL A 1 110 ? -4.296 2.983 5.351 1.00 98.62 110 VAL A C 1
ATOM 890 O O . VAL A 1 110 ? -5.217 3.586 5.897 1.00 98.62 110 VAL A O 1
ATOM 893 N N . HIS A 1 111 ? -3.055 3.448 5.373 1.00 98.56 111 HIS A N 1
ATOM 894 C CA . HIS A 1 111 ? -2.676 4.723 5.961 1.00 98.56 111 HIS A CA 1
ATOM 895 C C . HIS A 1 111 ? -2.592 5.772 4.855 1.00 98.56 111 HIS A C 1
ATOM 897 O O . HIS A 1 111 ? -1.694 5.741 4.013 1.00 98.56 111 HIS A O 1
ATOM 903 N N . LEU A 1 112 ? -3.511 6.730 4.883 1.00 98.50 112 LEU A N 1
ATOM 904 C CA . LEU A 1 112 ? -3.454 7.914 4.036 1.00 98.50 112 LEU A CA 1
ATOM 905 C C . LEU A 1 112 ? -2.476 8.895 4.677 1.00 98.50 112 LEU A C 1
ATOM 907 O O . LEU A 1 112 ? -2.691 9.324 5.815 1.00 98.50 112 LEU A O 1
ATOM 911 N N . CYS A 1 113 ? -1.398 9.213 3.973 1.00 98.50 113 CYS A N 1
ATOM 912 C CA . CYS A 1 113 ? -0.265 9.955 4.505 1.00 98.50 113 CYS A CA 1
ATOM 913 C C . CYS A 1 113 ? -0.030 11.286 3.788 1.00 98.50 113 CYS A C 1
ATOM 915 O O . CYS A 1 113 ? -0.511 11.515 2.677 1.00 98.50 113 CYS A O 1
ATOM 917 N N . ASP A 1 114 ? 0.750 12.153 4.427 1.00 97.50 114 ASP A N 1
ATOM 918 C CA . ASP A 1 114 ? 1.351 13.309 3.770 1.00 97.50 114 ASP A CA 1
ATOM 919 C C . ASP A 1 114 ? 2.571 12.928 2.907 1.00 97.50 114 ASP A C 1
ATOM 921 O O . ASP A 1 114 ? 2.897 11.753 2.736 1.00 97.50 114 ASP A O 1
ATOM 925 N N . GLU A 1 115 ? 3.255 13.934 2.355 1.00 96.38 115 GLU A N 1
ATOM 926 C CA . GLU A 1 115 ? 4.432 13.771 1.488 1.00 96.38 115 GLU A CA 1
ATOM 927 C C . GLU A 1 115 ? 5.661 13.147 2.178 1.00 96.38 115 GLU A C 1
ATOM 929 O O . GLU A 1 115 ? 6.596 12.734 1.493 1.00 96.38 115 GLU A O 1
ATOM 934 N N . TYR A 1 116 ? 5.652 13.038 3.510 1.00 96.00 116 TYR A N 1
ATOM 935 C CA . TYR A 1 116 ? 6.698 12.406 4.319 1.00 96.00 116 TYR A CA 1
ATOM 936 C C . TYR A 1 116 ? 6.272 11.025 4.838 1.00 96.00 116 TYR A C 1
ATOM 938 O O . TYR A 1 116 ? 6.910 10.477 5.735 1.00 96.00 116 TYR A O 1
ATOM 946 N N . LEU A 1 117 ? 5.202 10.443 4.276 1.00 97.00 117 LEU A N 1
ATOM 947 C CA . LEU A 1 117 ? 4.610 9.176 4.719 1.00 97.00 117 LEU A CA 1
ATOM 948 C C . LEU A 1 117 ? 4.134 9.202 6.189 1.00 97.00 117 LEU A C 1
ATOM 950 O O . LEU A 1 117 ? 3.901 8.141 6.786 1.00 97.00 117 LEU A O 1
ATOM 954 N N . GLU A 1 118 ? 3.915 10.391 6.765 1.00 96.00 118 GLU A N 1
ATOM 955 C CA . GLU A 1 118 ? 3.301 10.543 8.082 1.00 96.00 118 GLU A CA 1
ATOM 956 C C . GLU A 1 118 ? 1.785 10.366 7.964 1.00 96.00 118 GLU A C 1
ATOM 958 O O . GLU A 1 118 ? 1.124 10.956 7.109 1.00 96.00 118 GLU A O 1
ATOM 963 N N . THR A 1 119 ? 1.213 9.509 8.811 1.00 97.62 119 THR A N 1
ATOM 964 C CA . THR A 1 119 ? -0.202 9.134 8.710 1.00 97.62 119 THR A CA 1
ATOM 965 C C . THR A 1 119 ? -1.116 10.296 9.084 1.00 97.62 119 THR A C 1
ATOM 967 O O . THR A 1 119 ? -1.079 10.792 10.208 1.00 97.62 119 THR A O 1
ATOM 970 N N . LEU A 1 120 ? -2.014 10.652 8.167 1.00 98.00 120 LEU A N 1
ATOM 971 C CA . LEU A 1 120 ? -3.106 11.597 8.388 1.00 98.00 120 LEU A CA 1
ATOM 972 C C . LEU A 1 120 ? -4.387 10.876 8.832 1.00 98.00 120 LEU A C 1
ATOM 974 O O . LEU A 1 120 ? -5.106 11.368 9.702 1.00 98.00 120 LEU A O 1
ATOM 978 N N . ARG A 1 121 ? -4.672 9.702 8.251 1.00 98.12 121 ARG A N 1
ATOM 979 C CA . ARG A 1 121 ? -5.816 8.848 8.611 1.00 98.12 121 ARG A CA 1
ATOM 980 C C . ARG A 1 121 ? -5.504 7.379 8.367 1.00 98.12 121 ARG A C 1
ATOM 982 O O . ARG A 1 121 ? -4.882 7.037 7.367 1.00 98.12 121 ARG A O 1
ATOM 989 N N . VAL A 1 122 ? -6.006 6.524 9.251 1.00 98.25 122 VAL A N 1
ATOM 990 C CA . VAL A 1 122 ? -6.042 5.073 9.042 1.00 98.25 122 VAL A CA 1
ATOM 991 C C . VAL A 1 122 ? -7.431 4.681 8.543 1.00 98.25 122 VAL A C 1
ATOM 993 O O . VAL A 1 122 ? -8.445 5.078 9.125 1.00 98.25 122 VAL A O 1
ATOM 996 N N . VAL A 1 123 ? -7.469 3.922 7.455 1.00 97.81 123 VAL A N 1
ATOM 997 C CA . VAL A 1 123 ? -8.655 3.300 6.876 1.00 97.81 123 VAL A CA 1
ATOM 998 C C . VAL A 1 123 ? -8.549 1.802 7.133 1.00 97.81 123 VAL A C 1
ATOM 1000 O O . VAL A 1 123 ? -7.690 1.127 6.573 1.00 97.81 123 VAL A O 1
ATOM 1003 N N . VAL A 1 124 ? -9.418 1.305 8.010 1.00 95.19 124 VAL A N 1
ATOM 1004 C CA . VAL A 1 124 ? -9.534 -0.121 8.334 1.00 95.19 124 VAL A CA 1
ATOM 1005 C C . VAL A 1 124 ? -10.660 -0.749 7.501 1.00 95.19 124 VAL A C 1
ATOM 1007 O O . VAL A 1 124 ? -11.681 -0.074 7.282 1.00 95.19 124 VAL A O 1
ATOM 1010 N N . PRO A 1 125 ? -10.508 -2.002 7.037 1.00 84.56 125 PRO A N 1
ATOM 1011 C CA . PRO A 1 125 ? -11.593 -2.727 6.384 1.00 84.56 125 PRO A CA 1
ATOM 1012 C C . PRO A 1 125 ? -12.747 -2.954 7.379 1.00 84.56 125 PRO A C 1
ATOM 1014 O O . PRO A 1 125 ? -12.530 -2.987 8.593 1.00 84.56 125 PRO A O 1
ATOM 1017 N N . LEU A 1 126 ? -13.983 -3.018 6.868 1.00 69.44 126 LEU A N 1
ATOM 1018 C CA . LEU A 1 126 ? -15.195 -3.238 7.676 1.00 69.44 126 LEU A CA 1
ATOM 1019 C C . LEU A 1 126 ? -15.319 -4.685 8.163 1.00 69.44 126 LEU A C 1
ATOM 1021 O O . LEU A 1 126 ? -14.948 -5.596 7.392 1.00 69.44 126 LEU A O 1
#

Foldseek 3Di:
DDDPDDPPPPPPPPQPDDVQADWDDALQETETEHPQDDPVLSVLVSVVCVVVCVSVNHYWYWYWYDDDQEIEIFTADDPPLLVDVVSLVVVLVVQQCCCVRRVVNTGYWYFHAHPVSHGPDIRGHD

Organism: NCBI:txid408172

Mean predicted aligned error: 7.34 Å

Radius of gyration: 17.93 Å; Cα contacts (8 Å, |Δ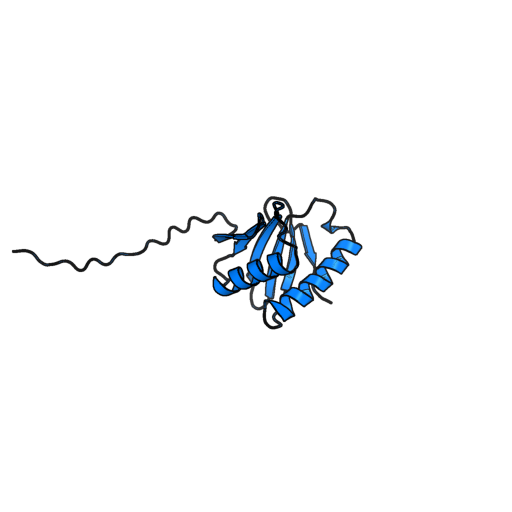i|>4): 215; chains: 1; bounding box: 72×35×30 Å

InterPro domains:
  IPR059708 AF_1994, N-terminal domain [PF27311] (25-120)

Solvent-accessible surface area (backbone atoms only — not comparable to full-atom values): 7170 Å² total; per-residue (Å²): 136,79,85,84,77,81,84,77,79,75,80,74,78,72,85,82,44,66,101,61,34,50,79,47,78,39,56,56,16,41,40,22,30,28,93,69,45,55,69,70,56,52,50,50,45,47,52,50,35,42,76,73,54,70,26,67,56,54,80,46,51,36,34,42,39,50,62,90,77,34,35,37,44,30,32,52,48,65,90,66,51,80,72,36,65,68,57,50,54,51,44,25,54,50,23,50,49,44,11,54,78,62,49,76,65,37,52,32,35,31,26,38,11,37,95,82,66,48,72,76,35,78,40,63,56,133

Nearest PDB structures (foldseek):
  3byr-assembly1_A-2  TM=6.487E-01  e=4.424E-01  Thermus thermophilus
  8uu6-assembly1_c  TM=5.625E-01  e=1.245E+00  Listeria innocua
  5xsp-assembly1_B  TM=4.697E-01  e=8.448E-01  Staphylococcus aureus
  1z5h-assembly1_A  TM=3.983E-01  e=8.669E+00  Thermoplasma acidophilum
  3q7j-assembly2_B  TM=3.827E-01  e=8.669E+00  Thermoplasma acidophilum DSM 1728

=== Feature glossary ===
Feature key, reading from the visual/contextual features back to the raw sequence:

Rendered structure images. Structure images are PyMOL renders from six orthogonal camera directions. Cartoon representation draws helices as coils and strands as arrows; sticks shows the backbone as bonds; surface shows the solvent-excluded envelope. Rainbow coloring maps sequence position to hue (blue→red, N→C); chain coloring assigns a distinct color per polypeptide.

Contact-map, Ramachandran, and PAE plots. Three diagnostic plots accompany the record. The Cα contact map visualizes the tertiary structure as a 2D adjacency matrix (8 Å cutoff, sequence-local contacts suppressed). The Ramachandran plot shows the distribution of backbone (φ, ψ) torsions, with points in the α and β basins reflecting secondary structure content. The PAE plot shows AlphaFold's inter-residue confidence as a color matrix.

InterPro / GO / CATH / organism. The annotation block draws on four external resources. InterPro: which protein families and domains the sequence belongs to. GO: standardized terms for what the protein does, what process it participates in, and where in the cell it acts. CATH: which structural fold it has in the CATH hierarchy. Organism: the species of origin.

Nearest PDB structures. Structural nearest neighbors (via Foldseek easy-search vs the PDB). Reported per hit: target PDB id, E-value, and alignment TM-score. A TM-score above ~0.5 is the conventional threshold for 'same fold'.

Predicted aligned error. Predicted aligned error is AlphaFold's pairwise confidence. Unlike pLDDT (per-residue), PAE is per-residue-pair and captures whether two parts of the structure are correctly placed relative to each other. Units are ångströms of expected positional error.

Solvent-accessible surface area. SASA measures how much of the protein is reachable by solvent. It is computed by rolling a water-sized probe over the atomic surface and summing the exposed area (Å²). Per-residue SASA distinguishes core (buried, low SASA) from surface (exposed, high SASA) residues; total SASA is a whole-molecule size measure.

B-factor. Crystallographic B-factors measure how much each atom's electron density is smeared out, in Å². They rise in mobile loops and surface residues and fall in the buried interior. In AlphaFold models this column is repurposed to hold pLDDT instead.

pLDDT. For AlphaFold models, the B-factor field carries pLDDT — the model's own estimate of local accuracy on a 0–100 scale. Regions with pLDDT<50 should be treated as essentially unmodeled; they often correspond to intrinsically disordered segments.

Backbone torsions (φ/ψ). φ (phi) and ψ (psi) are the two rotatable backbone dihedrals per residue: φ is the C(i-1)–N–Cα–C torsion, ψ is the N–Cα–C–N(i+1) torsion, both in degrees on (−180°, 180°]. α-helical residues cluster near (−60°, −45°); β-strand residues near (−120°, +130°). A Ramachandran plot is simply a scatter of (φ, ψ) for every residue.

Radius of gyration, Cα contacts, bounding box. Radius of gyration (Rg) is the root-mean-square distance of Cα atoms from their centroid — a single number for overall size and compactness. A globular domain of N residues has Rg ≈ 2.2·N^0.38 Å; an extended or disordered chain has a much larger Rg. The Cα contact count is the number of residue pairs whose Cα atoms are within 8 Å and are more than four positions apart in sequence — a standard proxy for tertiary packing density. The bounding box is the smallest axis-aligned box enclosing all Cα atoms.

Secondary structure (3-state, P-SEA). Three-state secondary structure (P-SEA) collapses the eight DSSP classes into helix (a), strand (b), and coil (c). P-SEA assigns these from Cα geometry alone — distances and angles — without requir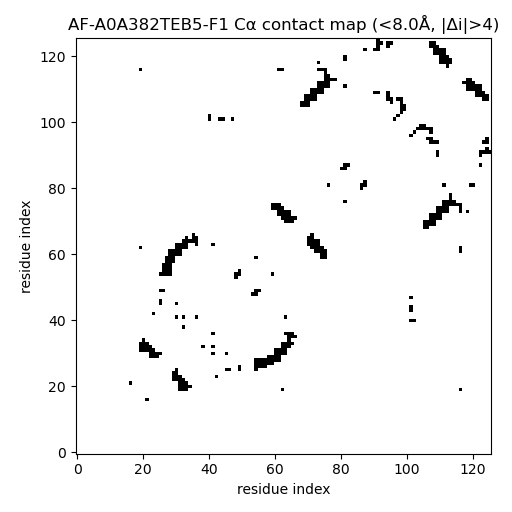ing backbone oxygens, so it works on any Cα trace.

Secondary structure (8-state, DSSP). Secondary structure is the local, repeating backbone conformation. DSSP classifies it into eight states by reading the hydrogen-bond network: three helix types (H, G, I), two β types (E, B), two non-regular types (T, S), and unstructured coil (-).

Foldseek 3Di. The Foldseek 3Di string encodes local tertiary geometry as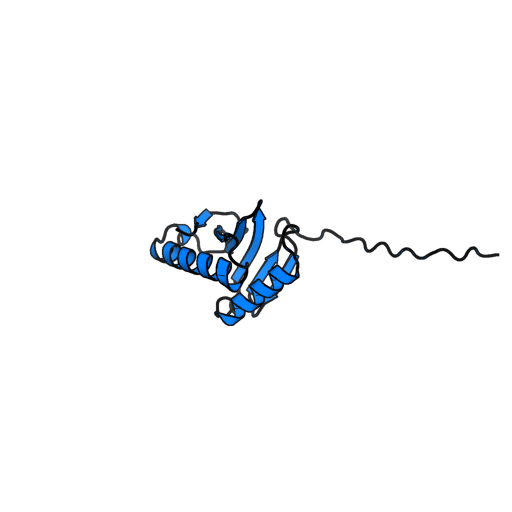 a 20-letter alphabet — one character per residue — derived from the relative positions of nearby Cα atoms. Unlike the amino-acid sequence, 3Di is a direct function of the 3D structure, so two proteins with the same fold have similar 3Di strings even at low sequence identity.

mmCIF coordinates. Structure coordinates are given as an mmCIF _atom_site loop: one row per atom with element, residue name, chain id, sequence number, and x/y/z position in Å. Only the four main-chain atoms per residue are included here; side chains are omitted to keep the record compact.

Sequence. This is the polypeptide sequence — one letter per residue, N-terminus first. Length ranges from a few dozen residues for small domains to over a thousand for large multi-domain proteins.